Protein AF-A0A9C6WPA3-F1 (afdb_monomer_lite)

Sequence (163 aa):
MTLSTFLKVHPPTFRGTSNPIDADNWIQAIERALQAQQVLDEQWVKFGTYQLHGEAQHWWQGMRLGNAKELKLFQLKQGQMTITEYTSKFEELCHFSQICQGAPEDYAEWKCIKYEGGLRSDIQSFVAPMHIRVFSELVKRTRVAEDCVRRAAAEKGSLRMPF

pLDDT: mean 88.76, std 10.52, range [46.5, 98.0]

Foldseek 3Di:
DDLVVLVVVVQAADADDPDVVVVVVSVVSLVVSCVVVVPDPVCSVVNNLVRYDHPRVVVVVLVVVQVVLVVCLQVAACPPPQLVVSVVSNVVSLVSHPVCVDDPQVNLQCSLVSSLVRYDPQLSVQCVVVSDSGVVVSSVSSNVSSVVVVVVVVVVVVVPDDD

Organism: Arachis duranensis (NCBI:txid130453)

Secondary structure (DSSP, 8-state):
--HHHHHTT-PPPB---S-HHHHHHHHHHHHHHHHHTT--GGGHHHHHHHTB-HHHHHHHHHHHHHHHHHHHHHH---TT--HHHHHHHHHHHHHT-GGGGS-HHHHHHHHHHHHHTTS-HHHHHHHGGG----HHHHHHHHHHHHHHHHHHHHHHHHTT---

Structure (mmCIF, N/CA/C/O backbone):
data_AF-A0A9C6WPA3-F1
#
_entry.id   AF-A0A9C6WPA3-F1
#
loop_
_atom_site.group_PDB
_atom_site.id
_atom_site.type_symbol
_atom_site.label_atom_id
_atom_site.label_alt_id
_atom_site.label_comp_id
_atom_site.label_asy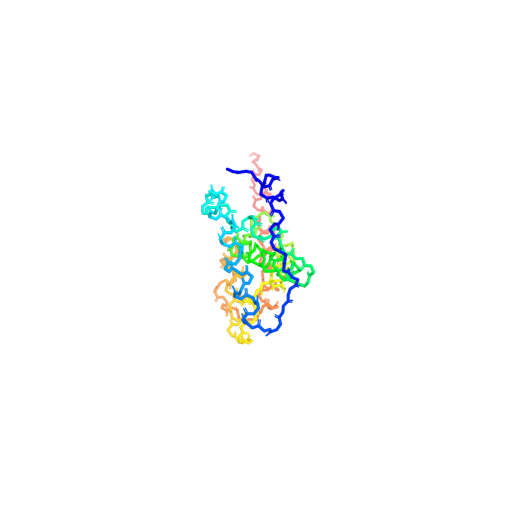m_id
_atom_site.label_entity_id
_atom_site.label_seq_id
_atom_site.pdbx_PDB_ins_code
_atom_site.Cartn_x
_atom_site.Cartn_y
_atom_site.Cartn_z
_atom_site.occupancy
_atom_site.B_iso_or_equiv
_atom_site.auth_seq_id
_atom_site.auth_comp_id
_atom_site.auth_asym_id
_atom_site.auth_atom_id
_atom_site.pdbx_PDB_model_num
ATOM 1 N N . MET A 1 1 ? -30.264 -0.057 8.275 1.00 84.31 1 MET A N 1
ATOM 2 C CA . MET A 1 1 ? -29.862 0.954 9.283 1.00 84.31 1 MET A CA 1
ATOM 3 C C . MET A 1 1 ? -28.912 1.969 8.640 1.00 84.31 1 MET A C 1
ATOM 5 O O . MET A 1 1 ? -28.172 1.582 7.745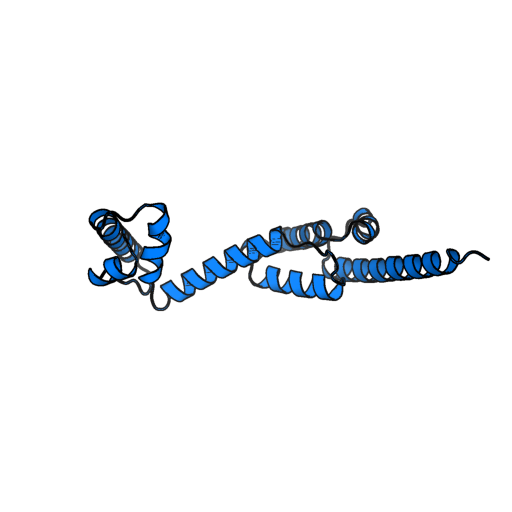 1.00 84.31 1 MET A O 1
ATOM 9 N N . THR A 1 2 ? -28.924 3.252 9.030 1.00 90.69 2 THR A N 1
ATOM 10 C CA . THR A 1 2 ? -27.958 4.257 8.518 1.00 90.69 2 THR A CA 1
ATOM 11 C C . THR A 1 2 ? -26.920 4.629 9.575 1.00 90.69 2 THR A C 1
ATOM 13 O O . THR A 1 2 ? -27.163 4.463 10.768 1.00 90.69 2 THR A O 1
ATOM 16 N N . LEU A 1 3 ? -25.781 5.186 9.154 1.00 89.56 3 LEU A N 1
ATOM 17 C CA . LEU A 1 3 ? -24.758 5.658 10.092 1.00 89.56 3 LEU A CA 1
ATOM 18 C C . LEU A 1 3 ? -25.292 6.780 10.997 1.00 89.56 3 LEU A C 1
ATOM 20 O O . LEU A 1 3 ? -25.051 6.767 12.196 1.00 89.56 3 LEU A O 1
ATOM 24 N N . SER A 1 4 ? -26.064 7.725 10.449 1.00 90.25 4 SER A N 1
ATOM 25 C CA . SER A 1 4 ? -26.616 8.842 11.230 1.00 90.25 4 SER A CA 1
ATOM 26 C C . SER A 1 4 ? -27.540 8.363 12.353 1.00 90.25 4 SER A C 1
ATOM 28 O O . SER A 1 4 ? -27.465 8.871 13.467 1.00 90.25 4 SER A O 1
ATOM 30 N N . THR A 1 5 ? -28.383 7.362 12.090 1.00 90.75 5 THR A N 1
ATOM 31 C CA . THR A 1 5 ? -29.262 6.773 13.111 1.00 90.75 5 THR A CA 1
ATOM 32 C C . THR A 1 5 ? -28.483 5.972 14.152 1.00 90.75 5 THR A C 1
ATOM 34 O O . THR A 1 5 ? -28.819 6.047 15.327 1.00 90.75 5 THR A O 1
ATOM 37 N N . PHE A 1 6 ? -27.404 5.290 13.754 1.00 91.56 6 PHE A N 1
ATOM 38 C CA . PHE A 1 6 ? -26.506 4.600 14.684 1.00 91.56 6 PHE A CA 1
ATOM 39 C C . PHE A 1 6 ? -25.773 5.570 15.625 1.00 91.56 6 PHE A C 1
ATOM 41 O O . PHE A 1 6 ? -25.705 5.338 16.824 1.00 91.56 6 PHE A O 1
ATOM 48 N N . LEU A 1 7 ? -25.287 6.711 15.130 1.00 91.00 7 LEU A N 1
ATOM 49 C CA . LEU A 1 7 ? -24.598 7.692 15.980 1.00 91.00 7 LEU A CA 1
ATOM 50 C C . LEU A 1 7 ? -25.514 8.325 17.044 1.00 91.00 7 LEU A C 1
ATOM 52 O O . LEU A 1 7 ? -25.030 8.743 18.094 1.00 91.00 7 LEU A O 1
ATOM 56 N N . LYS A 1 8 ? -26.835 8.355 16.813 1.00 92.81 8 LYS A N 1
ATOM 57 C CA . LYS A 1 8 ? -27.821 8.861 17.786 1.00 92.81 8 LYS A CA 1
ATOM 58 C C . LYS A 1 8 ? -27.966 7.981 19.027 1.00 92.81 8 LYS A C 1
ATOM 60 O O . LYS A 1 8 ? -28.422 8.485 20.045 1.00 92.81 8 LYS A O 1
ATOM 65 N N . VAL A 1 9 ? -27.576 6.704 18.971 1.00 91.94 9 VAL A N 1
ATOM 66 C CA . VAL A 1 9 ? -27.583 5.827 20.158 1.00 91.94 9 VAL A CA 1
ATOM 67 C C . VAL A 1 9 ? -26.302 5.945 20.989 1.00 91.94 9 VAL A C 1
ATOM 69 O O . VAL A 1 9 ? -26.074 5.132 21.876 1.00 91.94 9 VAL A O 1
ATOM 72 N N . HIS A 1 10 ? -25.473 6.957 20.704 1.00 91.44 10 HIS A N 1
ATOM 73 C CA . HIS A 1 10 ? -24.220 7.249 21.400 1.00 91.44 10 HIS A CA 1
ATOM 74 C C . HIS A 1 10 ? -23.324 6.013 21.592 1.00 91.44 10 HIS A C 1
ATOM 76 O O . HIS A 1 10 ? -22.994 5.656 22.725 1.00 91.44 10 HIS A O 1
ATOM 82 N N . PRO A 1 11 ? -22.913 5.347 20.494 1.00 93.94 11 PRO A N 1
ATOM 83 C CA . PRO A 1 11 ? -22.071 4.168 20.606 1.00 93.94 11 PRO A CA 1
ATOM 84 C C . PRO A 1 11 ? -20.728 4.518 21.268 1.00 93.94 11 PRO A C 1
ATOM 86 O O . PRO A 1 11 ? -20.219 5.631 21.085 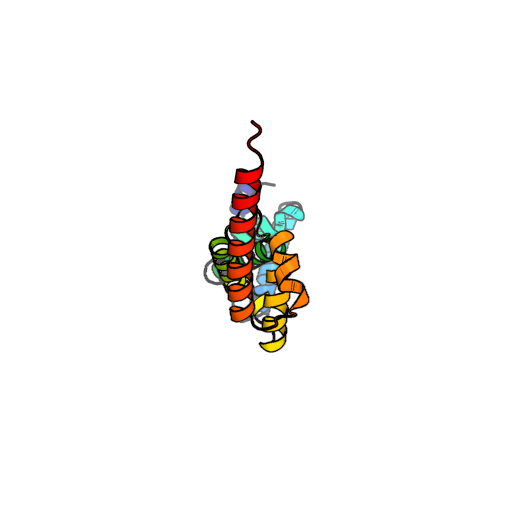1.00 93.94 11 PRO A O 1
ATOM 89 N N . PRO A 1 12 ? -20.115 3.582 22.011 1.00 95.50 12 PRO A N 1
ATOM 90 C CA . PRO A 1 12 ? -18.869 3.843 22.722 1.00 95.50 12 PRO A CA 1
ATOM 91 C C . PRO A 1 12 ? -17.743 4.191 21.744 1.00 95.50 12 PRO A C 1
ATOM 93 O O . PRO A 1 12 ? -17.636 3.604 20.667 1.00 95.50 12 PRO A O 1
ATOM 96 N N . THR A 1 13 ? -16.881 5.133 22.125 1.00 96.12 13 THR A N 1
ATOM 97 C CA . THR A 1 13 ? -15.710 5.534 21.327 1.00 96.12 13 THR A CA 1
ATOM 98 C C . THR A 1 13 ? -14.439 4.898 21.867 1.00 96.12 13 THR A C 1
ATOM 100 O O . THR A 1 13 ? -14.352 4.593 23.055 1.00 96.12 13 THR A O 1
ATOM 103 N N . PHE A 1 14 ? -13.445 4.720 21.000 1.00 97.25 14 PHE A N 1
ATOM 104 C CA . PHE A 1 14 ? -12.158 4.144 21.371 1.00 97.25 14 PHE A CA 1
ATOM 105 C C . PHE A 1 14 ? -11.018 4.997 20.848 1.00 97.25 14 PHE A C 1
ATOM 107 O O . PHE A 1 14 ? -10.943 5.294 19.657 1.00 97.25 14 PHE A O 1
ATOM 114 N N . ARG A 1 15 ? -10.140 5.414 21.761 1.00 95.94 15 ARG A N 1
ATOM 115 C CA . ARG A 1 15 ? -9.003 6.285 21.448 1.00 95.94 15 ARG A CA 1
ATOM 116 C C . ARG A 1 15 ? -7.677 5.543 21.280 1.00 95.94 15 ARG A C 1
ATOM 118 O O . ARG A 1 15 ? -6.754 6.123 20.718 1.00 95.94 15 ARG A O 1
ATOM 125 N N . GLY A 1 16 ? -7.612 4.285 21.718 1.00 91.94 16 GLY A N 1
ATOM 126 C CA . GLY A 1 16 ? -6.384 3.498 21.859 1.00 91.94 16 GLY A CA 1
ATOM 127 C C . GLY A 1 16 ? -6.125 3.130 23.324 1.00 91.94 16 GLY A C 1
ATOM 128 O O . GLY A 1 16 ? -6.486 3.883 24.226 1.00 91.94 16 GLY A O 1
ATOM 129 N N . THR A 1 17 ? -5.543 1.954 23.563 1.00 92.12 17 THR A N 1
ATOM 130 C CA . THR A 1 17 ? -5.117 1.462 24.887 1.00 92.12 17 THR A CA 1
ATOM 131 C C . THR A 1 17 ? -3.992 0.442 24.709 1.00 92.12 17 THR A C 1
ATOM 133 O O . THR A 1 17 ? -3.921 -0.223 23.676 1.00 92.12 17 THR A O 1
ATOM 136 N N . SER A 1 18 ? -3.126 0.302 25.712 1.00 90.31 18 SER A N 1
ATOM 137 C CA . SER A 1 18 ? -2.130 -0.774 25.784 1.00 90.31 18 SER A CA 1
ATOM 138 C C . SER A 1 18 ? -2.663 -2.041 26.464 1.00 90.31 18 SER A C 1
ATOM 140 O O . SER A 1 18 ? -2.023 -3.088 26.390 1.00 90.31 18 SER A O 1
ATOM 142 N N . ASN A 1 19 ? -3.826 -1.969 27.119 1.00 93.00 19 ASN A N 1
ATOM 143 C CA . ASN A 1 19 ? -4.443 -3.100 27.800 1.00 93.00 19 ASN A CA 1
ATOM 144 C C . ASN A 1 19 ? -5.385 -3.865 26.849 1.00 93.00 19 ASN A C 1
ATOM 146 O O . ASN A 1 19 ? -6.413 -3.316 26.442 1.00 93.00 19 ASN A O 1
ATOM 150 N N . PRO A 1 20 ? -5.107 -5.139 26.525 1.00 92.19 20 PRO A N 1
ATOM 151 C CA . PRO A 1 20 ? -5.937 -5.908 25.600 1.00 92.19 20 PRO A CA 1
ATOM 152 C C . PRO A 1 20 ? -7.375 -6.119 26.101 1.00 92.19 20 PRO A C 1
ATOM 154 O O . PRO A 1 20 ? -8.284 -6.214 25.281 1.00 92.19 20 PRO A O 1
ATOM 157 N N . ILE A 1 21 ? -7.605 -6.138 27.420 1.00 94.94 21 ILE A N 1
ATOM 158 C CA . ILE A 1 21 ? -8.944 -6.335 28.001 1.00 94.94 21 ILE A CA 1
ATOM 159 C C . ILE A 1 21 ? -9.852 -5.136 27.700 1.00 94.94 21 ILE A C 1
ATOM 161 O O . ILE A 1 21 ? -11.022 -5.307 27.372 1.00 94.94 21 ILE A O 1
ATOM 165 N N . ASP A 1 22 ? -9.320 -3.916 27.767 1.00 93.56 22 ASP A N 1
ATOM 166 C CA . ASP A 1 22 ? -10.102 -2.704 27.498 1.00 93.56 22 ASP A CA 1
ATOM 167 C C . ASP A 1 22 ? -10.488 -2.604 26.016 1.00 93.56 22 ASP A C 1
ATOM 169 O O . ASP A 1 22 ? -11.591 -2.164 25.683 1.00 93.56 22 ASP A O 1
ATOM 173 N N . ALA A 1 23 ? -9.597 -3.053 25.126 1.00 93.50 23 ALA A N 1
ATOM 174 C CA . ALA A 1 23 ? -9.884 -3.155 23.701 1.00 93.50 23 ALA A CA 1
ATOM 175 C C . ALA A 1 23 ? -10.973 -4.202 23.421 1.00 93.50 23 ALA A C 1
ATOM 177 O O . ALA A 1 23 ? -11.924 -3.904 22.700 1.00 93.50 23 ALA A O 1
ATOM 178 N N . ASP A 1 24 ? -10.878 -5.388 24.029 1.00 94.56 24 ASP A N 1
ATOM 179 C CA . ASP A 1 24 ? -11.875 -6.454 23.881 1.00 94.56 24 ASP A CA 1
ATOM 180 C C . ASP A 1 24 ? -13.253 -6.026 24.409 1.00 94.56 24 ASP A C 1
ATOM 182 O O . ASP A 1 24 ? -14.263 -6.152 23.717 1.00 94.56 24 ASP A O 1
ATOM 186 N N . ASN A 1 25 ? -13.293 -5.394 25.585 1.00 96.50 25 ASN A N 1
ATOM 187 C CA . ASN A 1 25 ? -14.518 -4.830 26.148 1.00 96.50 25 ASN A CA 1
ATOM 188 C C . ASN A 1 25 ? -15.168 -3.804 25.208 1.00 96.50 25 ASN A C 1
ATOM 190 O O . ASN A 1 25 ? -16.392 -3.798 25.047 1.00 96.50 25 ASN A O 1
ATOM 194 N N . TRP A 1 26 ? -14.370 -2.938 24.574 1.00 96.69 26 TRP A N 1
ATOM 195 C CA . TRP A 1 26 ? -14.888 -1.990 23.590 1.00 96.69 26 TRP A CA 1
ATOM 196 C C . TRP A 1 26 ? -15.429 -2.694 22.337 1.00 96.69 26 TRP A C 1
ATOM 198 O O . TRP A 1 26 ? -16.513 -2.328 21.872 1.00 96.69 26 TRP A O 1
ATOM 208 N N . ILE A 1 27 ? -14.734 -3.720 21.826 1.00 95.69 27 ILE A N 1
ATOM 209 C CA . ILE A 1 27 ? -15.191 -4.528 20.682 1.00 95.69 27 ILE A CA 1
ATOM 210 C C . ILE A 1 27 ? -16.543 -5.177 20.999 1.00 95.69 27 ILE A C 1
ATOM 212 O O . ILE A 1 27 ? -17.514 -4.987 20.268 1.00 95.69 27 ILE A O 1
ATOM 216 N N . GLN A 1 28 ? -16.663 -5.854 22.139 1.00 96.50 28 GLN A N 1
ATOM 217 C CA . GLN A 1 28 ? -17.931 -6.465 22.537 1.00 96.50 28 GLN A CA 1
ATOM 218 C C . GLN A 1 28 ? -19.055 -5.426 22.670 1.00 96.50 28 GLN A C 1
ATOM 220 O O . GLN A 1 28 ? -20.201 -5.682 22.294 1.00 96.50 28 GLN A O 1
ATOM 225 N N . ALA A 1 29 ? -18.755 -4.240 23.206 1.00 96.12 29 ALA A N 1
ATOM 226 C CA . ALA A 1 29 ? -19.745 -3.181 23.361 1.00 96.12 29 ALA A CA 1
ATOM 227 C C . ALA A 1 29 ? -20.217 -2.618 22.008 1.00 96.12 29 ALA A C 1
ATOM 229 O O . ALA A 1 29 ? -21.416 -2.378 21.836 1.00 96.12 29 ALA A O 1
ATOM 230 N N . ILE A 1 30 ? -19.309 -2.431 21.039 1.00 96.12 30 ILE A N 1
ATOM 231 C CA . ILE A 1 30 ? -19.684 -1.951 19.704 1.00 96.12 30 ILE A CA 1
ATOM 232 C C . ILE A 1 30 ? -20.467 -3.015 18.929 1.00 96.12 30 ILE A C 1
ATOM 234 O O . ILE A 1 30 ? -21.476 -2.682 18.310 1.00 96.12 30 ILE A O 1
ATOM 238 N N . GLU A 1 31 ? -20.083 -4.290 19.022 1.00 95.31 31 GLU A N 1
ATOM 239 C CA . GLU A 1 31 ? -20.801 -5.403 18.390 1.00 95.31 31 GLU A CA 1
ATOM 240 C C . GLU A 1 31 ? -22.229 -5.523 18.923 1.00 95.31 31 GLU A C 1
ATOM 242 O O . GLU A 1 31 ? -23.179 -5.570 18.140 1.00 95.31 31 GLU A O 1
ATOM 247 N N . ARG A 1 32 ? -22.413 -5.458 20.249 1.00 95.50 32 ARG A N 1
ATOM 248 C CA . ARG A 1 32 ? -23.752 -5.441 20.862 1.00 95.50 32 ARG A CA 1
ATOM 249 C C . ARG A 1 32 ? -24.593 -4.268 20.363 1.00 95.50 32 ARG A C 1
ATOM 251 O O . ARG A 1 32 ? -25.777 -4.447 20.083 1.00 95.50 32 ARG A O 1
ATOM 258 N N . ALA A 1 33 ? -24.005 -3.077 20.228 1.00 94.00 33 ALA A N 1
ATOM 259 C CA . ALA A 1 33 ? -24.714 -1.912 19.702 1.00 94.00 33 ALA A CA 1
ATOM 260 C C . ALA A 1 33 ? -25.123 -2.107 18.231 1.00 94.00 33 ALA A C 1
ATOM 262 O O . ALA A 1 33 ? -26.253 -1.792 17.863 1.00 94.00 33 ALA A O 1
ATOM 263 N N . LEU A 1 34 ? -24.238 -2.652 17.392 1.00 94.62 34 LEU A N 1
ATOM 264 C CA . LEU A 1 34 ? -24.512 -2.931 15.977 1.00 94.62 34 LEU A CA 1
ATOM 265 C C . LEU A 1 34 ? -25.621 -3.980 15.808 1.00 94.62 34 LEU A C 1
ATOM 267 O O . LEU A 1 34 ? -26.548 -3.766 15.022 1.00 94.62 34 LEU A O 1
ATOM 271 N N . GLN A 1 35 ? -25.574 -5.055 16.598 1.00 94.56 35 GLN A N 1
ATOM 272 C CA . GLN A 1 35 ? -26.599 -6.101 16.633 1.00 94.56 35 GLN A CA 1
ATOM 273 C C . GLN A 1 35 ? -27.954 -5.559 17.096 1.00 94.56 35 GLN A C 1
ATOM 275 O O . GLN A 1 35 ? -28.964 -5.769 16.426 1.00 94.56 35 GLN A O 1
ATOM 280 N N . ALA A 1 36 ? -27.987 -4.809 18.203 1.00 92.69 36 ALA A N 1
ATOM 281 C CA . ALA A 1 36 ? -29.218 -4.212 18.723 1.00 92.69 36 ALA A CA 1
ATOM 282 C C . ALA A 1 36 ? -29.867 -3.248 17.715 1.00 92.69 36 ALA A C 1
ATOM 284 O O . ALA A 1 36 ? -31.089 -3.112 17.670 1.00 92.69 36 ALA A O 1
ATOM 285 N N . GLN A 1 37 ? -29.050 -2.593 16.886 1.00 92.38 37 GLN A N 1
ATOM 286 C CA . GLN A 1 37 ? -29.488 -1.710 15.807 1.00 92.38 37 GLN A CA 1
ATOM 287 C C . GLN A 1 37 ? -29.737 -2.442 14.475 1.00 92.38 37 GLN A C 1
ATOM 289 O O . GLN A 1 37 ? -30.013 -1.783 13.471 1.00 92.38 37 GLN A O 1
ATOM 294 N N . GLN A 1 38 ? -29.660 -3.778 14.441 1.00 92.62 38 GLN A N 1
ATOM 295 C CA . GLN A 1 38 ? -29.881 -4.602 13.244 1.00 92.62 38 GLN A CA 1
ATOM 296 C C . GLN A 1 38 ? -29.073 -4.096 12.033 1.00 92.62 38 GLN A C 1
ATOM 298 O O . GLN A 1 38 ? -29.577 -3.971 10.912 1.00 92.62 38 GLN A O 1
ATOM 303 N N . VAL A 1 39 ? -27.818 -3.707 12.276 1.00 92.56 39 VAL A N 1
ATOM 304 C CA . VAL A 1 39 ? -26.887 -3.316 11.214 1.00 92.56 39 VAL A CA 1
ATOM 305 C C . VAL A 1 39 ? -26.448 -4.582 10.481 1.00 92.56 39 VAL A C 1
ATOM 307 O O . VAL A 1 39 ? -26.088 -5.564 11.120 1.00 92.56 39 VAL A O 1
ATOM 310 N N . LEU A 1 40 ? -26.466 -4.561 9.147 1.00 93.75 40 LEU A N 1
ATOM 311 C CA . LEU A 1 40 ? -25.973 -5.675 8.332 1.00 93.75 40 LEU A CA 1
ATOM 312 C C . LEU A 1 40 ? -24.465 -5.844 8.524 1.00 93.75 40 LEU A C 1
ATOM 314 O O . LEU A 1 40 ? -23.748 -4.843 8.488 1.00 93.75 40 LEU A O 1
ATOM 318 N N . ASP A 1 41 ? -23.995 -7.083 8.643 1.00 91.56 41 ASP A N 1
ATOM 319 C CA . ASP A 1 41 ? -22.593 -7.437 8.916 1.00 91.56 41 ASP A CA 1
ATOM 320 C C . ASP A 1 41 ? -21.598 -6.735 7.972 1.00 91.56 41 ASP A C 1
ATOM 322 O O . ASP A 1 41 ? -20.571 -6.212 8.405 1.00 91.56 41 ASP A O 1
ATOM 326 N N . GLU A 1 42 ? -21.952 -6.590 6.691 1.00 92.19 42 GLU A N 1
ATOM 327 C CA . GLU A 1 42 ? -21.159 -5.875 5.675 1.00 92.19 42 GLU A CA 1
ATOM 328 C C . GLU A 1 42 ? -20.853 -4.408 6.044 1.00 92.19 42 GLU A C 1
ATOM 330 O O . GLU A 1 42 ? -19.880 -3.814 5.574 1.00 92.19 42 GLU A O 1
ATOM 335 N N . GLN A 1 43 ? -21.688 -3.793 6.883 1.00 93.25 43 GLN A N 1
ATOM 336 C CA . GLN A 1 43 ? -21.562 -2.401 7.309 1.00 93.25 43 GLN A CA 1
ATOM 337 C C . GLN A 1 43 ? -20.871 -2.245 8.669 1.00 93.25 43 GLN A C 1
ATOM 339 O O . GLN A 1 43 ? -20.548 -1.113 9.043 1.00 93.25 43 GLN A O 1
ATOM 344 N N . TRP A 1 44 ? -20.605 -3.330 9.401 1.00 93.94 44 TRP A N 1
ATOM 345 C CA . TRP A 1 44 ? -20.072 -3.267 10.768 1.00 93.94 44 TRP A CA 1
ATOM 346 C C . TRP A 1 44 ? -18.708 -2.601 10.824 1.00 93.94 44 TRP A C 1
ATOM 348 O O . TRP A 1 44 ? -18.519 -1.655 11.586 1.00 93.94 44 TRP A O 1
ATOM 358 N N . VAL A 1 45 ? -17.785 -3.010 9.948 1.00 92.31 45 VAL A N 1
ATOM 359 C CA . VAL A 1 45 ? -16.450 -2.396 9.856 1.00 92.31 45 VAL A CA 1
ATOM 360 C C . VAL A 1 45 ? -16.574 -0.905 9.554 1.00 92.31 45 VAL A C 1
ATOM 362 O O . VAL A 1 45 ? -15.905 -0.074 10.171 1.00 92.31 45 VAL A O 1
ATOM 365 N N . LYS A 1 46 ? -17.475 -0.531 8.637 1.00 91.94 46 LYS A N 1
ATOM 366 C CA . LYS A 1 46 ? -17.713 0.878 8.321 1.00 91.94 46 LYS A CA 1
ATOM 367 C C . LYS A 1 46 ? -18.177 1.636 9.562 1.00 91.94 46 LYS A C 1
ATOM 369 O O . LYS A 1 46 ? -17.626 2.689 9.831 1.00 91.94 46 LYS A O 1
ATOM 374 N N . PHE A 1 47 ? -19.149 1.125 10.311 1.00 93.94 47 PHE A N 1
ATOM 375 C CA . PHE A 1 47 ? -19.752 1.844 11.437 1.00 93.94 47 PHE A CA 1
ATOM 376 C C . PHE A 1 47 ? -18.837 1.864 12.666 1.00 93.94 47 PHE A C 1
ATOM 378 O O . PHE A 1 47 ? -18.639 2.925 13.252 1.00 93.94 47 PHE A O 1
ATOM 385 N N . GLY A 1 48 ? -18.219 0.735 13.016 1.00 93.81 48 GLY A N 1
ATOM 386 C CA . GLY A 1 48 ? -17.283 0.645 14.138 1.00 93.81 48 GLY A CA 1
ATOM 387 C C . GLY A 1 48 ? -16.074 1.564 13.964 1.00 93.81 48 GLY A C 1
ATOM 388 O O . GLY A 1 48 ? -15.631 2.200 14.916 1.00 93.81 48 GLY A O 1
ATOM 389 N N . THR A 1 49 ? -15.591 1.737 12.730 1.00 94.00 49 THR A N 1
ATOM 390 C CA . THR A 1 49 ? -14.426 2.597 12.468 1.00 94.00 49 THR A CA 1
ATOM 391 C C . THR A 1 49 ? -14.717 4.094 12.571 1.00 94.00 49 THR A C 1
ATOM 393 O O . THR A 1 49 ? -13.778 4.860 12.774 1.00 94.00 49 THR A O 1
ATOM 396 N N . TYR A 1 50 ? -15.987 4.524 12.529 1.00 94.38 50 TYR A N 1
ATOM 397 C CA . TYR A 1 50 ? -16.368 5.900 12.896 1.00 94.38 50 TYR A CA 1
ATOM 398 C C . TYR A 1 50 ? -16.234 6.172 14.398 1.00 94.38 50 TYR A C 1
ATOM 400 O O . TYR A 1 50 ? -16.107 7.328 14.793 1.00 94.38 50 TYR A O 1
ATOM 408 N N . GLN A 1 51 ? -16.229 5.128 15.232 1.00 96.62 51 GLN A N 1
ATOM 409 C CA . GLN A 1 51 ? -16.082 5.270 16.679 1.00 96.62 51 GLN A CA 1
ATOM 410 C C . GLN A 1 51 ? -14.619 5.276 17.140 1.00 96.62 51 GLN A C 1
ATOM 412 O O . GLN A 1 51 ? -14.344 5.596 18.302 1.00 96.62 51 GLN A O 1
ATOM 417 N N . LEU A 1 52 ? -13.674 5.011 16.234 1.00 96.12 52 LEU A N 1
ATOM 418 C CA . LEU A 1 52 ? -12.248 5.190 16.485 1.00 96.12 52 LEU A CA 1
ATOM 419 C C . LEU A 1 52 ? -11.896 6.678 16.464 1.00 96.12 52 LEU A C 1
ATOM 421 O O . LEU A 1 52 ? -12.207 7.392 15.514 1.00 96.12 52 LEU A O 1
ATOM 425 N N . HIS A 1 53 ? -11.209 7.127 17.505 1.00 94.25 53 HIS A N 1
ATOM 426 C CA . HIS A 1 53 ? -10.740 8.500 17.672 1.00 94.25 53 HIS A CA 1
ATOM 427 C C . HIS A 1 53 ? -9.256 8.493 18.059 1.00 94.25 53 HIS A C 1
ATOM 429 O O . HIS A 1 53 ? -8.706 7.451 18.405 1.00 94.25 53 HIS A O 1
ATOM 435 N N .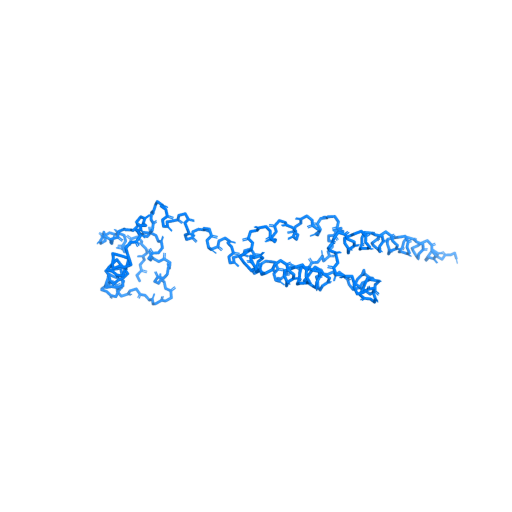 GLY A 1 54 ? -8.592 9.649 18.012 1.00 94.12 54 GLY A N 1
ATOM 436 C CA . GLY A 1 54 ? -7.213 9.788 18.496 1.00 94.12 54 GLY A CA 1
ATOM 437 C C . GLY A 1 54 ? -6.232 8.802 17.848 1.00 94.12 54 GLY A C 1
ATOM 438 O O . GLY A 1 54 ? -6.224 8.631 16.629 1.00 94.12 54 GLY A O 1
ATOM 439 N N . GLU A 1 55 ? -5.410 8.145 18.666 1.00 89.88 55 GLU A N 1
ATOM 440 C CA . GLU A 1 55 ? -4.363 7.225 18.204 1.00 89.88 55 GLU A CA 1
ATOM 441 C C . GLU A 1 55 ? -4.935 6.028 17.440 1.00 89.88 55 GLU A C 1
ATOM 443 O O . GLU A 1 55 ? -4.425 5.679 16.376 1.00 89.88 55 GLU A O 1
ATOM 448 N N . ALA A 1 56 ? -6.040 5.448 17.915 1.00 92.94 56 ALA A N 1
ATOM 449 C CA . ALA A 1 56 ? -6.691 4.329 17.239 1.00 92.94 56 ALA A CA 1
ATOM 450 C C . ALA A 1 56 ? -7.221 4.713 15.846 1.00 92.94 56 ALA A C 1
ATOM 452 O O . ALA A 1 56 ? -7.139 3.923 14.903 1.00 92.94 56 ALA A O 1
ATOM 453 N N . GLN A 1 57 ? -7.722 5.944 15.689 1.00 92.06 57 GLN A N 1
ATOM 454 C CA . GLN A 1 57 ? -8.146 6.462 14.388 1.00 92.06 57 GLN A CA 1
ATOM 455 C C . GLN A 1 57 ? -6.960 6.622 13.434 1.00 92.06 57 GLN A C 1
ATOM 457 O O . GLN A 1 57 ? -7.044 6.200 12.279 1.00 92.06 57 GLN A O 1
ATOM 462 N N . HIS A 1 58 ? -5.860 7.212 13.909 1.00 87.12 58 HIS A N 1
ATOM 463 C CA . HIS A 1 58 ? -4.644 7.378 13.112 1.00 87.12 58 HIS A CA 1
ATOM 464 C C . HIS A 1 58 ? -4.065 6.026 12.688 1.00 87.12 58 HIS A C 1
ATOM 466 O O . HIS A 1 58 ? -3.733 5.842 11.517 1.00 87.12 58 HIS A O 1
ATOM 472 N N . TRP A 1 59 ? -4.017 5.061 13.608 1.00 87.19 59 TRP A N 1
ATOM 473 C CA . TRP A 1 59 ? -3.581 3.697 13.324 1.00 87.19 59 TRP A CA 1
ATOM 474 C C . TRP A 1 59 ? -4.438 3.041 12.233 1.00 87.19 59 TRP A C 1
ATOM 476 O O . TRP A 1 59 ? -3.904 2.562 11.232 1.00 87.19 59 TRP A O 1
ATOM 486 N N . TRP A 1 60 ? -5.769 3.094 12.361 1.00 87.31 60 TRP A N 1
ATOM 487 C CA . TRP A 1 60 ? -6.682 2.509 11.376 1.00 87.31 60 TRP A CA 1
ATOM 488 C C . TRP A 1 60 ? -6.552 3.152 9.991 1.00 87.31 60 TRP A C 1
ATOM 490 O O . TRP A 1 60 ? -6.556 2.464 8.968 1.00 87.31 60 TRP A O 1
ATOM 500 N N . GLN A 1 61 ? -6.411 4.478 9.939 1.00 84.69 61 GLN A N 1
ATOM 501 C CA . GLN A 1 61 ? -6.172 5.197 8.687 1.00 84.69 61 GLN A CA 1
ATOM 502 C C . GLN A 1 61 ? -4.833 4.805 8.058 1.00 84.69 61 GLN A C 1
ATOM 504 O O . GLN A 1 61 ? -4.787 4.565 6.851 1.00 84.69 61 GLN A O 1
ATOM 509 N N . GLY A 1 62 ? -3.776 4.685 8.864 1.00 78.06 62 GLY A N 1
ATOM 510 C CA . GLY A 1 62 ? -2.463 4.219 8.424 1.00 78.06 62 GLY A CA 1
ATOM 511 C C . GLY A 1 62 ? -2.519 2.810 7.839 1.00 78.06 62 GLY A C 1
ATOM 512 O O . GLY A 1 62 ? -2.042 2.597 6.728 1.00 78.06 62 GLY A O 1
ATOM 513 N N . MET A 1 63 ? -3.186 1.876 8.518 1.00 78.69 63 MET A N 1
ATOM 514 C CA . MET A 1 63 ? -3.341 0.497 8.048 1.00 78.69 63 MET A CA 1
ATOM 515 C C . MET A 1 63 ? -4.179 0.412 6.767 1.00 78.69 63 MET A C 1
ATOM 517 O O . MET A 1 63 ? -3.806 -0.275 5.820 1.00 78.69 63 MET A O 1
ATOM 521 N N . ARG A 1 64 ? -5.275 1.176 6.668 1.00 79.19 64 ARG A N 1
ATOM 522 C CA . ARG A 1 64 ? -6.061 1.260 5.425 1.00 79.19 64 ARG A CA 1
ATOM 523 C C . ARG A 1 64 ? -5.261 1.847 4.269 1.00 79.19 64 ARG A C 1
ATOM 525 O O . ARG A 1 64 ? -5.398 1.374 3.142 1.00 79.19 64 ARG A O 1
ATOM 532 N N . LEU A 1 65 ? -4.460 2.878 4.530 1.00 73.12 65 LEU A N 1
ATOM 533 C CA . LEU A 1 65 ? -3.595 3.481 3.522 1.00 73.12 65 LEU A CA 1
ATOM 534 C C . LEU A 1 65 ? -2.494 2.508 3.088 1.00 73.12 65 LEU A C 1
ATOM 536 O O . LEU A 1 65 ? -2.266 2.386 1.887 1.00 73.12 65 LEU A O 1
ATOM 540 N N . GLY A 1 66 ? -1.877 1.799 4.037 1.00 71.12 66 GLY A N 1
ATOM 541 C CA . GLY A 1 66 ? -0.907 0.730 3.796 1.00 71.12 66 GLY A CA 1
ATOM 542 C C . GLY A 1 66 ? -1.493 -0.350 2.894 1.00 71.12 66 GLY A C 1
ATOM 543 O O . GLY A 1 66 ? -1.029 -0.510 1.769 1.00 71.12 66 GLY A O 1
ATOM 544 N N . ASN A 1 67 ? -2.606 -0.968 3.298 1.00 73.31 67 ASN A N 1
ATOM 545 C CA . ASN A 1 67 ? -3.284 -2.012 2.519 1.00 73.31 67 ASN A CA 1
ATOM 546 C C . ASN A 1 67 ? -3.692 -1.523 1.116 1.00 73.31 67 ASN A C 1
ATOM 548 O O . ASN A 1 67 ? -3.551 -2.234 0.120 1.00 73.31 67 ASN A O 1
ATOM 552 N N . ALA A 1 68 ? -4.184 -0.284 0.997 1.00 75.94 68 ALA A N 1
ATOM 553 C CA . ALA A 1 68 ? -4.539 0.289 -0.300 1.00 75.94 68 ALA A CA 1
ATOM 554 C C . ALA A 1 68 ? -3.308 0.547 -1.188 1.00 75.94 68 ALA A C 1
ATOM 556 O O . ALA A 1 68 ? -3.376 0.346 -2.403 1.00 75.94 68 ALA A O 1
ATOM 557 N N . LYS A 1 69 ? -2.190 1.008 -0.614 1.00 76.88 69 LYS A N 1
ATOM 558 C CA . LYS A 1 69 ? -0.929 1.209 -1.341 1.00 76.88 69 LYS A CA 1
ATOM 559 C C . LYS A 1 69 ? -0.266 -0.123 -1.701 1.00 76.88 69 LYS A C 1
ATOM 561 O O . LYS A 1 69 ? 0.264 -0.224 -2.801 1.00 76.88 69 LYS A O 1
ATOM 566 N N . GLU A 1 70 ? -0.391 -1.155 -0.873 1.00 79.00 70 GLU A N 1
ATOM 567 C CA . GLU A 1 70 ? 0.048 -2.521 -1.177 1.00 79.00 70 GLU A CA 1
ATOM 568 C C . GLU A 1 70 ? -0.696 -3.099 -2.378 1.00 79.00 70 GLU A C 1
ATOM 570 O O . GLU A 1 70 ? -0.066 -3.542 -3.336 1.00 79.00 70 GLU A O 1
ATOM 575 N N . LEU A 1 71 ? -2.030 -3.014 -2.403 1.00 81.81 71 LEU A N 1
ATOM 576 C CA . LEU A 1 71 ? -2.812 -3.440 -3.568 1.00 81.81 71 LEU A CA 1
ATOM 577 C C . LEU A 1 71 ? -2.403 -2.675 -4.834 1.00 81.81 71 LEU A C 1
ATOM 579 O O . LEU A 1 71 ? -2.240 -3.276 -5.899 1.00 81.81 71 LEU A O 1
ATOM 583 N N . LYS A 1 72 ? -2.170 -1.361 -4.719 1.00 86.31 72 LYS A N 1
ATOM 584 C CA . LYS A 1 72 ? -1.654 -0.545 -5.828 1.00 86.31 72 LYS A CA 1
ATOM 585 C C . LYS A 1 72 ? -0.259 -0.986 -6.267 1.00 86.31 72 LYS A C 1
ATOM 587 O O . LYS A 1 72 ? -0.011 -1.010 -7.466 1.00 86.31 72 LYS A O 1
ATOM 592 N N . LEU A 1 73 ? 0.629 -1.346 -5.340 1.00 88.19 73 LEU A N 1
ATOM 593 C CA . LEU A 1 73 ? 1.971 -1.851 -5.635 1.00 88.19 73 LEU A CA 1
ATOM 594 C C . LEU A 1 73 ? 1.898 -3.198 -6.357 1.00 88.19 73 LEU A C 1
ATOM 596 O O . LEU A 1 73 ? 2.574 -3.404 -7.364 1.00 88.19 73 LEU A O 1
ATOM 600 N N . PHE A 1 74 ? 1.030 -4.105 -5.904 1.00 85.50 74 PHE A N 1
ATOM 601 C CA . PHE A 1 74 ? 0.813 -5.394 -6.559 1.00 85.50 74 PHE A CA 1
ATOM 602 C C . PHE A 1 74 ? 0.295 -5.247 -7.987 1.00 85.50 74 PHE A C 1
ATOM 604 O O . PHE A 1 74 ? 0.747 -5.973 -8.875 1.00 85.50 74 PHE A O 1
ATOM 611 N N . GLN A 1 75 ? -0.594 -4.289 -8.219 1.00 89.38 75 GLN A N 1
ATOM 612 C CA . GLN A 1 75 ? -1.182 -4.030 -9.532 1.00 89.38 75 GLN A CA 1
ATOM 613 C C . GLN A 1 75 ? -0.358 -3.060 -10.389 1.00 89.38 75 GLN A C 1
ATOM 615 O O . GLN A 1 75 ? -0.716 -2.823 -11.543 1.00 89.38 75 GLN A O 1
ATOM 620 N N . LEU A 1 76 ? 0.732 -2.492 -9.862 1.00 94.62 76 LEU A N 1
ATOM 621 C CA . LEU A 1 76 ? 1.513 -1.498 -10.584 1.00 94.62 76 LEU A CA 1
ATOM 622 C C . LEU A 1 76 ? 2.138 -2.125 -11.838 1.00 94.62 76 LEU A C 1
ATOM 624 O O . LEU A 1 76 ? 2.867 -3.115 -11.773 1.00 94.62 76 LEU A O 1
ATOM 628 N N . LYS A 1 77 ? 1.851 -1.508 -12.983 1.00 96.38 77 LYS A N 1
ATOM 629 C CA . LYS A 1 77 ? 2.442 -1.800 -14.289 1.00 96.38 77 LYS A CA 1
ATOM 630 C C . LYS A 1 77 ? 2.994 -0.503 -14.872 1.00 96.38 77 LYS A C 1
ATOM 632 O O . LYS A 1 77 ? 2.377 0.547 -14.699 1.00 96.38 77 LYS A O 1
ATOM 637 N N . GLN A 1 78 ? 4.120 -0.583 -15.576 1.00 97.19 78 GLN A N 1
ATOM 638 C CA . GLN A 1 78 ? 4.763 0.552 -16.238 1.00 97.19 78 GLN A CA 1
ATOM 639 C C . GLN A 1 78 ? 3.800 1.230 -17.217 1.00 97.19 78 GLN A C 1
ATOM 641 O O . GLN A 1 78 ? 3.657 2.451 -17.206 1.00 97.19 78 GLN A O 1
ATOM 646 N N . GLY A 1 79 ? 3.107 0.449 -18.054 1.00 94.88 79 GLY A N 1
ATOM 647 C CA . GLY A 1 79 ? 2.196 0.997 -19.058 1.00 94.88 79 GLY A CA 1
ATOM 648 C C . GLY A 1 79 ? 2.905 2.021 -19.950 1.00 94.88 79 GLY A C 1
ATOM 649 O O . GLY A 1 79 ? 3.987 1.751 -20.464 1.00 94.88 79 GLY A O 1
ATOM 650 N N . GLN A 1 80 ? 2.315 3.206 -20.107 1.00 93.81 80 GLN A N 1
ATOM 651 C CA . GLN A 1 80 ? 2.882 4.300 -20.911 1.00 93.81 80 GLN A CA 1
ATOM 652 C C . GLN A 1 80 ? 3.872 5.195 -20.144 1.00 93.81 80 GLN A C 1
ATOM 654 O O . GLN A 1 80 ? 4.395 6.142 -20.720 1.00 93.81 80 GLN A O 1
ATOM 659 N N . MET A 1 81 ? 4.141 4.912 -18.864 1.00 97.06 81 MET A N 1
ATOM 660 C CA . MET A 1 81 ? 5.098 5.694 -18.079 1.00 97.06 81 MET A CA 1
ATOM 661 C C . MET A 1 81 ? 6.516 5.515 -18.616 1.00 97.06 81 MET A C 1
ATOM 663 O O . MET A 1 81 ? 6.913 4.422 -19.051 1.00 97.06 81 MET A O 1
ATOM 667 N N . THR A 1 82 ? 7.300 6.580 -18.517 1.00 97.06 82 THR A N 1
ATOM 668 C CA . THR A 1 82 ? 8.756 6.486 -18.618 1.00 97.06 82 THR A CA 1
ATOM 669 C C . THR A 1 82 ? 9.306 5.638 -17.472 1.00 97.06 82 THR A C 1
ATOM 671 O O . THR A 1 82 ? 8.676 5.506 -16.416 1.00 97.06 82 THR A O 1
ATOM 674 N N . ILE A 1 83 ? 10.506 5.078 -17.632 1.00 97.69 83 ILE A N 1
ATOM 675 C CA . ILE A 1 83 ? 11.151 4.335 -16.542 1.00 97.69 83 ILE A CA 1
ATOM 676 C C . ILE A 1 83 ? 11.352 5.222 -15.314 1.00 97.69 83 ILE A C 1
ATOM 678 O O . ILE A 1 83 ? 11.206 4.744 -14.191 1.00 97.69 83 ILE A O 1
ATOM 682 N N . THR A 1 84 ? 11.624 6.512 -15.498 1.00 96.88 84 THR A N 1
ATOM 683 C CA . THR A 1 84 ? 11.763 7.458 -14.386 1.00 96.88 84 THR A CA 1
ATOM 684 C C . THR A 1 84 ? 10.460 7.607 -13.599 1.00 96.88 84 THR A C 1
ATOM 686 O O . THR A 1 84 ? 10.476 7.430 -12.384 1.00 96.88 84 THR A O 1
ATOM 689 N N . GLU A 1 85 ? 9.329 7.846 -14.268 1.00 97.88 85 GLU A N 1
ATOM 690 C CA . GLU A 1 85 ? 8.017 7.965 -13.609 1.00 97.88 85 GLU A CA 1
ATOM 691 C C . GLU A 1 85 ? 7.597 6.660 -12.922 1.00 97.88 85 GLU A C 1
ATOM 693 O O . GLU A 1 85 ? 7.127 6.672 -11.782 1.00 97.88 85 GLU A O 1
ATOM 698 N N . TYR A 1 86 ? 7.802 5.525 -13.597 1.00 97.88 86 TYR A N 1
ATOM 699 C CA . TYR A 1 86 ? 7.515 4.209 -13.036 1.00 97.88 86 TYR A CA 1
ATOM 700 C C . TYR A 1 86 ? 8.370 3.928 -11.793 1.00 97.88 86 TYR A C 1
ATOM 702 O O . TYR A 1 86 ? 7.829 3.492 -10.778 1.00 97.88 86 TYR A O 1
ATOM 710 N N . THR A 1 87 ? 9.672 4.244 -11.836 1.00 97.12 87 THR A N 1
ATOM 711 C CA . THR A 1 87 ? 10.587 4.104 -10.687 1.00 97.12 87 THR A CA 1
ATOM 712 C C . THR A 1 87 ? 10.110 4.935 -9.506 1.00 97.12 87 THR A C 1
ATOM 714 O O . THR A 1 87 ? 9.931 4.390 -8.420 1.00 97.12 87 THR A O 1
ATOM 717 N N . SER A 1 88 ? 9.841 6.227 -9.713 1.00 95.88 88 SER A N 1
ATOM 718 C CA . SER A 1 88 ? 9.396 7.113 -8.634 1.00 95.88 88 SER A CA 1
ATOM 719 C C . SER A 1 88 ? 8.094 6.628 -7.998 1.00 95.88 88 SER A C 1
ATOM 721 O O . SER A 1 88 ? 7.984 6.584 -6.774 1.00 95.88 88 SER A O 1
ATOM 723 N N . LYS A 1 89 ? 7.125 6.190 -8.810 1.00 94.56 89 LYS A N 1
ATOM 724 C CA . LYS A 1 89 ? 5.852 5.658 -8.306 1.00 94.56 89 LYS A CA 1
ATOM 725 C C . LYS A 1 89 ? 6.023 4.331 -7.565 1.00 94.56 89 LYS A C 1
ATOM 727 O O . LYS A 1 89 ? 5.350 4.095 -6.563 1.00 94.56 89 LYS A O 1
ATOM 732 N N . PHE A 1 90 ? 6.903 3.460 -8.051 1.00 94.62 90 PHE A N 1
ATOM 733 C CA . PHE A 1 90 ? 7.216 2.194 -7.398 1.00 94.62 90 PHE A CA 1
ATOM 734 C C . PHE A 1 90 ? 7.857 2.422 -6.025 1.00 94.62 90 PHE A C 1
ATOM 736 O O . PHE A 1 90 ? 7.413 1.839 -5.040 1.00 94.62 90 PHE A O 1
ATOM 743 N N . GLU A 1 91 ? 8.860 3.299 -5.939 1.00 91.62 91 GLU A N 1
ATOM 744 C CA . GLU A 1 91 ? 9.539 3.621 -4.680 1.00 91.62 91 GLU A CA 1
ATOM 745 C C . GLU A 1 91 ? 8.608 4.293 -3.671 1.00 91.62 91 GLU A C 1
ATOM 747 O O . GLU A 1 91 ? 8.636 3.930 -2.494 1.00 91.62 91 GLU A O 1
ATOM 752 N N . GLU A 1 92 ? 7.733 5.196 -4.130 1.00 89.50 92 GLU A N 1
ATOM 753 C CA . GLU A 1 92 ? 6.699 5.784 -3.278 1.00 89.50 92 GLU A CA 1
ATOM 754 C C . GLU A 1 92 ? 5.814 4.688 -2.672 1.00 89.50 92 GLU A C 1
ATOM 756 O O . GLU A 1 92 ? 5.597 4.663 -1.465 1.00 89.50 92 GLU A O 1
ATOM 761 N N . LEU A 1 93 ? 5.324 3.747 -3.481 1.00 89.06 93 LEU A N 1
ATOM 762 C CA . LEU A 1 93 ? 4.457 2.674 -2.993 1.00 89.06 93 LEU A CA 1
ATOM 763 C C . LEU A 1 93 ? 5.193 1.680 -2.080 1.00 89.06 93 LEU A C 1
ATOM 765 O O . LEU A 1 93 ? 4.613 1.243 -1.087 1.00 89.06 93 LEU A O 1
ATOM 769 N N . CYS A 1 94 ? 6.461 1.365 -2.361 1.00 85.38 94 CYS A N 1
ATOM 770 C CA . CYS A 1 94 ? 7.291 0.530 -1.490 1.00 85.38 94 CYS A CA 1
ATOM 771 C C . CYS A 1 94 ? 7.528 1.163 -0.114 1.00 85.38 94 CYS A C 1
ATOM 773 O O . CYS A 1 94 ? 7.529 0.450 0.882 1.00 85.38 94 CYS A O 1
ATOM 775 N N . HIS A 1 95 ? 7.701 2.485 -0.036 1.00 80.75 95 HIS A N 1
ATOM 776 C CA . HIS A 1 95 ? 7.959 3.171 1.234 1.00 80.75 95 HIS A CA 1
ATOM 777 C C . HIS A 1 95 ? 6.819 3.004 2.255 1.00 80.75 95 HIS A C 1
ATOM 779 O O . HIS A 1 95 ? 7.069 2.931 3.454 1.00 80.75 95 HIS A O 1
ATOM 785 N N . PHE A 1 96 ? 5.570 2.918 1.786 1.00 69.25 96 PHE A N 1
ATOM 786 C CA . PHE A 1 96 ? 4.381 2.817 2.645 1.00 69.25 96 PHE A CA 1
ATOM 787 C C . PHE A 1 96 ? 3.853 1.388 2.839 1.00 69.25 96 PHE A C 1
ATOM 789 O O . PHE A 1 96 ? 2.873 1.197 3.556 1.00 69.25 96 PHE A O 1
ATOM 796 N N . SER A 1 97 ? 4.446 0.402 2.172 1.00 69.56 97 SER A N 1
ATOM 797 C CA . SER A 1 97 ? 3.984 -0.987 2.186 1.00 69.56 97 SER A CA 1
ATOM 798 C C . SER A 1 97 ? 4.555 -1.732 3.397 1.00 69.56 97 SER A C 1
ATOM 800 O O . SER A 1 97 ? 5.771 -1.762 3.587 1.00 69.56 97 SER A O 1
ATOM 802 N N . GLN A 1 98 ? 3.702 -2.364 4.210 1.00 65.75 98 GLN A N 1
ATOM 803 C CA . GLN A 1 98 ? 4.139 -3.182 5.349 1.00 65.75 98 GLN A CA 1
ATOM 804 C C . GLN A 1 98 ? 4.826 -4.468 4.881 1.00 65.75 98 GLN A C 1
ATOM 806 O O . GLN A 1 98 ? 5.772 -4.918 5.521 1.00 65.75 98 GLN A O 1
ATOM 811 N N . ILE A 1 99 ? 4.455 -5.000 3.712 1.00 62.78 99 ILE A N 1
ATOM 812 C CA . ILE A 1 99 ? 5.149 -6.132 3.063 1.00 62.78 99 ILE A CA 1
ATOM 813 C C . ILE A 1 99 ? 6.640 -5.834 2.817 1.00 62.78 99 ILE A C 1
ATOM 815 O O . ILE A 1 99 ? 7.458 -6.747 2.737 1.00 62.78 99 ILE A O 1
ATOM 819 N N . CYS A 1 100 ? 7.025 -4.556 2.748 1.00 62.56 100 CYS A N 1
ATOM 820 C CA . CYS A 1 100 ? 8.415 -4.132 2.579 1.00 62.56 100 CYS A CA 1
ATOM 821 C C . CYS A 1 100 ? 9.230 -4.124 3.890 1.00 62.56 100 CYS A C 1
ATOM 823 O O . CYS A 1 100 ? 10.384 -3.707 3.873 1.00 62.56 100 CYS A O 1
ATOM 825 N N . GLN A 1 101 ? 8.654 -4.580 5.011 1.00 63.03 101 GLN A N 1
ATOM 826 C CA . GLN A 1 101 ? 9.297 -4.650 6.334 1.00 63.03 101 GLN A CA 1
ATOM 827 C C . GLN A 1 101 ? 9.853 -6.050 6.676 1.00 63.03 101 GLN A C 1
ATOM 829 O O . GLN A 1 101 ? 10.170 -6.318 7.833 1.00 63.03 101 GLN A O 1
ATOM 834 N N . GLY A 1 102 ? 9.948 -6.953 5.691 1.00 66.31 102 GLY A N 1
ATOM 835 C CA . GLY A 1 102 ? 10.558 -8.279 5.853 1.00 66.31 102 GLY A CA 1
ATOM 836 C C . GLY A 1 102 ? 12.080 -8.240 6.052 1.00 66.31 102 GLY A C 1
ATOM 837 O O . GLY A 1 102 ? 12.692 -7.172 6.110 1.00 66.31 102 GLY A O 1
ATOM 838 N N . ALA A 1 103 ? 12.707 -9.420 6.136 1.00 69.75 103 ALA A N 1
ATOM 839 C CA . ALA A 1 103 ? 14.163 -9.528 6.197 1.00 69.75 103 ALA A CA 1
ATOM 840 C C . ALA A 1 103 ? 14.812 -8.768 5.015 1.00 69.75 103 ALA A C 1
ATOM 842 O O . ALA A 1 103 ? 14.312 -8.863 3.890 1.00 69.75 103 ALA A O 1
ATOM 843 N N . PRO A 1 104 ? 15.913 -8.017 5.231 1.00 72.50 104 PRO A N 1
ATOM 844 C CA . PRO A 1 104 ? 16.493 -7.160 4.193 1.00 72.50 104 PRO A CA 1
ATOM 845 C C . PRO A 1 104 ? 16.844 -7.890 2.888 1.00 72.50 104 PRO A C 1
ATOM 847 O O . PRO A 1 104 ? 16.711 -7.307 1.812 1.00 72.50 104 PRO A O 1
ATOM 850 N N . GLU A 1 105 ? 17.270 -9.151 2.980 1.00 75.25 105 GLU A N 1
ATOM 851 C CA . GLU A 1 105 ? 17.659 -9.982 1.833 1.00 75.25 105 GLU A CA 1
ATOM 852 C C . GLU A 1 105 ? 16.443 -10.403 0.997 1.00 75.25 105 GLU A C 1
ATOM 854 O O . GLU A 1 105 ? 16.393 -10.108 -0.201 1.00 75.25 105 GLU A O 1
ATOM 859 N N . ASP A 1 106 ? 15.421 -10.972 1.643 1.00 79.56 106 ASP A N 1
ATOM 860 C CA . ASP A 1 106 ? 14.154 -11.344 1.000 1.00 79.56 106 ASP A CA 1
ATOM 861 C C . ASP A 1 106 ? 13.485 -10.126 0.356 1.00 79.56 106 ASP A C 1
ATOM 863 O O . ASP A 1 106 ? 12.960 -10.195 -0.758 1.00 79.56 106 ASP A O 1
ATOM 867 N N . TYR A 1 107 ? 13.545 -8.975 1.034 1.00 83.25 107 TYR A N 1
ATOM 868 C CA . TYR A 1 107 ? 13.002 -7.730 0.512 1.00 83.25 107 TYR A CA 1
ATOM 869 C C . TYR A 1 107 ? 13.767 -7.232 -0.720 1.00 83.25 107 TYR A C 1
ATOM 871 O O . TYR A 1 107 ? 13.138 -6.808 -1.690 1.00 83.25 107 TYR A O 1
ATOM 879 N N . ALA A 1 108 ? 15.103 -7.279 -0.721 1.00 85.06 108 ALA A N 1
ATOM 880 C CA . ALA A 1 108 ? 15.910 -6.819 -1.850 1.00 85.06 108 ALA A CA 1
ATOM 881 C C . ALA A 1 108 ? 15.665 -7.655 -3.118 1.00 85.06 108 ALA A C 1
ATOM 883 O O . ALA A 1 108 ? 15.483 -7.091 -4.206 1.00 85.06 108 ALA A O 1
ATOM 884 N N . GLU A 1 109 ? 15.602 -8.982 -2.976 1.00 86.25 109 GLU A N 1
ATOM 885 C CA . GLU A 1 109 ? 15.283 -9.881 -4.086 1.00 86.25 109 GLU A CA 1
ATOM 886 C C . GLU A 1 109 ? 13.838 -9.685 -4.560 1.00 86.25 109 GLU A C 1
ATOM 888 O O . GLU A 1 109 ? 13.601 -9.459 -5.755 1.00 86.25 109 GLU A O 1
ATOM 893 N N . TRP A 1 110 ? 12.878 -9.668 -3.630 1.00 88.44 110 TRP A N 1
ATOM 894 C CA . TRP A 1 110 ? 11.474 -9.416 -3.943 1.00 88.44 110 TRP A CA 1
ATOM 895 C C . TRP A 1 110 ? 11.285 -8.086 -4.675 1.00 88.44 110 TRP A C 1
ATOM 897 O O . TRP A 1 110 ? 10.557 -8.028 -5.666 1.00 88.44 110 TRP A O 1
ATOM 907 N N . LYS A 1 111 ? 11.970 -7.022 -4.241 1.00 91.06 111 LYS A N 1
ATOM 908 C CA . LYS A 1 111 ? 11.868 -5.684 -4.835 1.00 91.06 111 LYS A CA 1
ATOM 909 C C . LYS A 1 111 ? 12.275 -5.697 -6.309 1.00 91.06 111 LYS A C 1
ATOM 911 O O . LYS A 1 111 ? 11.596 -5.077 -7.128 1.00 91.06 111 LYS A O 1
ATOM 916 N N . CYS A 1 112 ? 13.334 -6.427 -6.660 1.00 94.00 112 CYS A N 1
ATOM 917 C CA . CYS A 1 112 ? 13.780 -6.571 -8.047 1.00 94.00 112 CYS A CA 1
ATOM 918 C C . CYS A 1 112 ? 12.768 -7.360 -8.885 1.00 94.00 112 CYS A C 1
ATOM 920 O O . CYS A 1 112 ? 12.331 -6.871 -9.927 1.00 94.00 112 CYS A O 1
ATOM 922 N N . ILE A 1 113 ? 12.331 -8.525 -8.396 1.00 92.00 113 ILE A N 1
ATOM 923 C CA . ILE A 1 113 ? 11.340 -9.376 -9.076 1.00 92.00 113 ILE A CA 1
ATOM 924 C C . ILE A 1 113 ? 10.037 -8.603 -9.303 1.00 92.00 113 ILE A C 1
ATOM 926 O O . ILE A 1 113 ? 9.458 -8.620 -10.391 1.00 92.00 113 ILE A O 1
ATOM 930 N N . LYS A 1 114 ? 9.580 -7.885 -8.274 1.00 93.25 114 LYS A N 1
ATOM 931 C CA . LYS A 1 114 ? 8.336 -7.126 -8.312 1.00 93.25 114 LYS A CA 1
ATOM 932 C C . LYS A 1 114 ? 8.408 -5.965 -9.299 1.00 93.25 114 LYS A C 1
ATOM 934 O O . LYS A 1 114 ? 7.449 -5.756 -10.044 1.00 93.25 114 LYS A O 1
ATOM 939 N N . TYR A 1 115 ? 9.519 -5.231 -9.306 1.00 96.06 115 TYR A N 1
ATOM 940 C CA . TYR A 1 115 ? 9.751 -4.134 -10.240 1.00 96.06 115 TYR A CA 1
ATOM 941 C C . TYR A 1 115 ? 9.812 -4.634 -11.684 1.00 96.06 115 TYR A C 1
ATOM 943 O O . TYR A 1 115 ? 9.108 -4.092 -12.537 1.00 96.06 115 TYR A O 1
ATOM 951 N N . GLU A 1 116 ? 10.588 -5.694 -11.937 1.00 96.69 116 GLU A N 1
ATOM 952 C CA . GLU A 1 116 ? 10.752 -6.307 -13.258 1.00 96.69 116 GLU A CA 1
ATOM 953 C C . GLU A 1 116 ? 9.423 -6.830 -13.813 1.00 96.69 116 GLU A C 1
ATOM 955 O O . GLU A 1 116 ? 9.062 -6.525 -14.948 1.00 96.69 116 GLU A O 1
ATOM 960 N N . GLY A 1 117 ? 8.637 -7.534 -12.993 1.00 94.94 117 GLY A N 1
ATOM 961 C CA . GLY A 1 117 ? 7.332 -8.068 -13.392 1.00 94.94 117 GLY A CA 1
ATOM 962 C C . GLY A 1 117 ? 6.270 -7.002 -13.699 1.00 94.94 117 GLY A C 1
ATOM 963 O O . GLY A 1 117 ? 5.173 -7.334 -14.167 1.00 94.94 117 GLY A O 1
ATOM 964 N N . GLY A 1 118 ? 6.545 -5.728 -13.415 1.00 96.50 118 GLY A N 1
ATOM 965 C CA . GLY A 1 118 ? 5.693 -4.607 -13.801 1.00 96.50 118 GLY A CA 1
ATOM 966 C C . GLY A 1 118 ? 6.135 -3.878 -15.072 1.00 96.50 118 GLY A C 1
ATOM 967 O O . GLY A 1 118 ? 5.368 -3.051 -15.565 1.00 96.50 118 GLY A O 1
ATOM 968 N N . LEU A 1 119 ? 7.315 -4.175 -15.620 1.00 98.00 119 LEU A N 1
ATOM 969 C CA . LEU A 1 119 ? 7.846 -3.521 -16.820 1.00 98.00 119 LEU A CA 1
ATOM 970 C C . LEU A 1 119 ? 7.036 -3.865 -18.078 1.00 98.00 119 LEU A C 1
ATOM 972 O O . LEU A 1 119 ? 6.356 -4.890 -18.153 1.00 98.00 119 LEU A O 1
ATOM 976 N N . ARG A 1 120 ? 7.123 -3.001 -19.094 1.00 97.12 120 ARG A N 1
ATOM 977 C CA . ARG A 1 120 ? 6.679 -3.329 -20.453 1.00 97.12 120 ARG A CA 1
ATOM 978 C C . ARG A 1 120 ? 7.528 -4.467 -21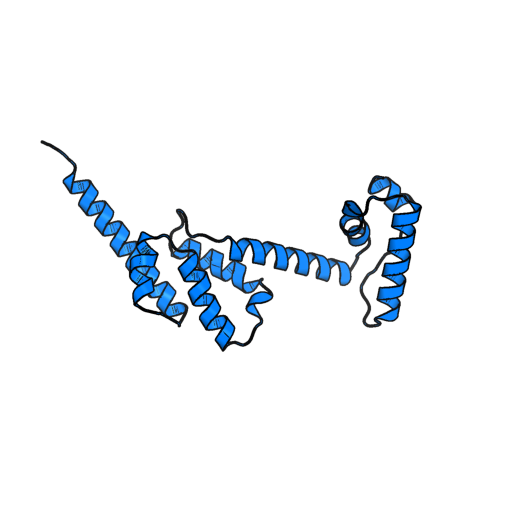.025 1.00 97.12 120 ARG A C 1
ATOM 980 O O . ARG A 1 120 ? 8.709 -4.589 -20.707 1.00 97.12 120 ARG A O 1
ATOM 987 N N . SER A 1 121 ? 6.935 -5.274 -21.903 1.00 95.81 121 SER A N 1
ATOM 988 C CA . SER A 1 121 ? 7.567 -6.477 -22.460 1.00 95.81 121 SER A CA 1
ATOM 989 C C . SER A 1 121 ? 8.840 -6.197 -23.264 1.00 95.81 121 SER A C 1
ATOM 991 O O . SER A 1 121 ? 9.771 -6.998 -23.222 1.00 95.81 121 SER A O 1
ATOM 993 N N . ASP A 1 122 ? 8.905 -5.066 -23.966 1.00 95.06 122 ASP A N 1
ATOM 994 C CA . ASP A 1 122 ? 10.066 -4.620 -24.745 1.00 95.06 122 ASP A CA 1
ATOM 995 C C . ASP A 1 122 ? 11.301 -4.369 -23.864 1.00 95.06 122 ASP A C 1
ATOM 997 O O . ASP A 1 122 ? 12.399 -4.822 -24.182 1.00 95.06 122 ASP A O 1
ATOM 1001 N N . ILE A 1 123 ? 11.109 -3.712 -22.721 1.00 96.88 123 ILE A N 1
ATOM 1002 C CA . ILE A 1 123 ? 12.153 -3.444 -21.730 1.00 96.88 123 ILE A CA 1
ATOM 1003 C C . ILE A 1 123 ? 12.442 -4.698 -20.903 1.00 96.88 123 ILE A C 1
ATOM 1005 O O . ILE A 1 123 ? 13.605 -5.019 -20.663 1.00 96.88 123 ILE A O 1
ATOM 1009 N N . GLN A 1 124 ? 11.404 -5.430 -20.491 1.00 95.94 124 GLN A N 1
ATOM 1010 C CA . GLN A 1 124 ? 11.547 -6.651 -19.700 1.00 95.94 124 GLN A CA 1
ATOM 1011 C C . GLN A 1 124 ? 12.393 -7.696 -20.436 1.00 95.94 124 GLN A C 1
ATOM 1013 O O . GLN A 1 124 ? 13.306 -8.262 -19.844 1.00 95.94 124 GLN A O 1
ATOM 1018 N N . SER A 1 125 ? 12.157 -7.894 -21.738 1.00 95.06 125 SER A N 1
ATOM 1019 C CA . SER A 1 125 ? 12.923 -8.843 -22.563 1.00 95.06 125 SER A CA 1
ATOM 1020 C C . SER A 1 125 ? 14.414 -8.504 -22.635 1.00 95.06 125 SER A C 1
ATOM 1022 O O . SER A 1 125 ? 15.236 -9.390 -22.852 1.00 95.06 125 SER A O 1
ATOM 1024 N N . PHE A 1 126 ? 14.774 -7.232 -22.441 1.00 93.50 126 PHE A N 1
ATOM 1025 C CA . PHE A 1 126 ? 16.164 -6.788 -22.415 1.00 93.50 126 PHE A CA 1
ATOM 1026 C C . PHE A 1 126 ? 16.845 -7.096 -21.076 1.00 93.50 126 PHE A C 1
ATOM 1028 O O . PHE A 1 126 ? 18.000 -7.513 -21.058 1.00 93.50 126 PHE A O 1
ATOM 1035 N N . VAL A 1 127 ? 16.153 -6.878 -19.952 1.00 95.50 127 VAL A N 1
ATOM 1036 C CA . VAL A 1 127 ? 16.762 -6.969 -18.611 1.00 95.50 127 VAL A CA 1
ATOM 1037 C C . VAL A 1 127 ? 16.605 -8.336 -17.944 1.00 95.50 127 VAL A C 1
ATOM 1039 O O . VAL A 1 127 ? 17.489 -8.724 -17.184 1.00 95.50 127 VAL A O 1
ATOM 1042 N N . ALA A 1 128 ? 15.542 -9.088 -18.247 1.00 93.44 128 ALA A N 1
ATOM 1043 C CA . ALA A 1 128 ? 15.253 -10.377 -17.611 1.00 93.44 128 ALA A CA 1
ATOM 1044 C C . ALA A 1 128 ? 16.398 -11.410 -17.740 1.00 93.44 128 ALA A C 1
ATOM 1046 O O . ALA A 1 128 ? 16.733 -12.041 -16.735 1.00 93.44 128 ALA A O 1
ATOM 1047 N N . PRO A 1 129 ? 17.088 -11.551 -18.896 1.00 95.81 129 PRO A N 1
ATOM 1048 C CA . PRO A 1 129 ? 18.208 -12.492 -19.026 1.00 95.81 129 PRO A CA 1
ATOM 1049 C C . PRO A 1 129 ? 19.430 -12.148 -18.160 1.00 95.81 129 PRO A C 1
ATOM 1051 O O . PRO A 1 129 ? 20.323 -12.974 -17.998 1.00 95.81 129 PRO A O 1
ATOM 1054 N N . MET A 1 130 ? 19.506 -10.924 -17.627 1.00 94.12 130 MET A N 1
ATOM 1055 C CA . MET A 1 130 ? 20.642 -10.463 -16.823 1.00 94.12 130 MET A CA 1
ATOM 1056 C C . MET A 1 130 ? 20.538 -10.879 -15.348 1.00 94.12 130 MET A C 1
ATOM 1058 O O . MET A 1 130 ? 21.507 -10.703 -14.614 1.00 94.12 130 MET A O 1
ATOM 1062 N N . HIS A 1 131 ? 19.383 -11.395 -14.903 1.00 92.25 131 HIS A N 1
ATOM 1063 C CA . HIS A 1 131 ? 19.141 -11.859 -13.528 1.00 92.25 131 HIS A CA 1
ATOM 1064 C C . HIS A 1 131 ? 19.602 -10.872 -12.435 1.00 92.25 131 HIS A C 1
ATOM 1066 O O . HIS A 1 131 ? 20.215 -11.252 -11.438 1.00 92.25 131 HIS A O 1
ATOM 1072 N N . ILE A 1 132 ? 19.310 -9.581 -12.609 1.00 93.56 132 ILE A N 1
ATOM 1073 C CA . ILE A 1 132 ? 19.795 -8.530 -11.708 1.00 93.56 132 ILE A CA 1
ATOM 1074 C C . ILE A 1 132 ? 19.065 -8.612 -10.359 1.00 93.56 132 ILE A C 1
ATOM 1076 O O . ILE A 1 132 ? 17.837 -8.570 -10.299 1.00 93.56 132 ILE A O 1
ATOM 1080 N N . ARG A 1 133 ? 19.829 -8.697 -9.264 1.00 91.00 133 ARG A N 1
ATOM 1081 C CA . ARG A 1 133 ? 19.319 -8.743 -7.875 1.00 91.00 133 ARG A CA 1
ATOM 1082 C C . ARG A 1 133 ? 19.577 -7.470 -7.070 1.00 91.00 133 ARG A C 1
ATOM 1084 O O . ARG A 1 133 ? 19.201 -7.377 -5.909 1.00 91.00 133 ARG A O 1
ATOM 1091 N N . VAL A 1 134 ? 20.200 -6.474 -7.696 1.00 93.56 134 VAL A N 1
ATOM 1092 C CA . VAL A 1 134 ? 20.473 -5.170 -7.089 1.00 93.56 134 VAL A CA 1
ATOM 1093 C C . VAL A 1 134 ? 19.563 -4.130 -7.731 1.00 93.56 134 VAL A C 1
ATOM 1095 O O . VAL A 1 134 ? 19.691 -3.831 -8.918 1.00 93.56 134 VAL A O 1
ATOM 1098 N N . PHE A 1 135 ? 18.656 -3.552 -6.939 1.00 94.38 135 PHE A N 1
ATOM 1099 C CA . PHE A 1 135 ? 17.607 -2.661 -7.446 1.00 94.38 135 PHE A CA 1
ATOM 1100 C C . PHE A 1 135 ? 18.156 -1.442 -8.205 1.00 94.38 135 PHE A C 1
ATOM 1102 O O . PHE A 1 135 ? 17.648 -1.094 -9.268 1.00 94.38 135 PHE A O 1
ATOM 1109 N N . SER A 1 136 ? 19.224 -0.816 -7.707 1.00 95.31 136 SER A N 1
ATOM 1110 C CA . SER A 1 136 ? 19.848 0.338 -8.370 1.00 95.31 136 SER A CA 1
ATOM 1111 C C . SER A 1 136 ? 20.427 -0.014 -9.745 1.00 95.31 136 SER A C 1
ATOM 1113 O O . SER A 1 136 ? 20.268 0.753 -10.697 1.00 95.31 136 SER A O 1
ATOM 1115 N N . GLU A 1 137 ? 21.040 -1.190 -9.879 1.00 96.94 137 GLU A N 1
ATOM 1116 C CA . GLU A 1 137 ? 21.546 -1.683 -11.162 1.00 96.94 137 GLU A CA 1
ATOM 1117 C C . GLU A 1 137 ? 20.392 -2.032 -12.111 1.00 96.94 137 GLU A C 1
ATOM 1119 O O . GLU A 1 137 ? 20.446 -1.693 -13.292 1.00 96.94 137 GLU A O 1
ATOM 1124 N N . LEU A 1 138 ? 19.303 -2.618 -11.602 1.00 97.44 138 LEU A N 1
ATOM 1125 C CA . LEU A 1 138 ? 18.108 -2.906 -12.397 1.00 97.44 138 LEU A CA 1
ATOM 1126 C C . LEU A 1 138 ? 17.488 -1.617 -12.963 1.00 97.44 138 LEU A C 1
ATOM 1128 O O . LEU A 1 138 ? 17.194 -1.538 -14.158 1.00 97.44 138 LEU A O 1
ATOM 1132 N N . VAL A 1 139 ? 17.351 -0.567 -12.147 1.00 97.44 139 VAL A N 1
ATOM 1133 C CA . VAL A 1 139 ? 16.863 0.748 -12.602 1.00 97.44 139 VAL A CA 1
ATOM 1134 C C . VAL A 1 139 ? 17.793 1.339 -13.666 1.00 97.44 139 VAL A C 1
ATOM 1136 O O . VAL A 1 139 ? 17.332 1.831 -14.696 1.00 97.44 139 VAL A O 1
ATOM 1139 N N . LYS A 1 140 ? 19.113 1.248 -13.477 1.00 97.38 140 LYS A N 1
ATOM 1140 C CA . LYS A 1 140 ? 20.087 1.715 -14.473 1.00 97.38 140 LYS A CA 1
ATOM 1141 C C . LYS A 1 140 ? 19.934 0.978 -15.808 1.00 97.38 140 LYS A C 1
ATOM 1143 O O . LYS A 1 140 ? 19.900 1.618 -16.858 1.00 97.38 140 LYS A O 1
ATOM 1148 N N . ARG A 1 141 ? 19.806 -0.351 -15.780 1.00 97.31 141 ARG A N 1
ATOM 1149 C CA . ARG A 1 141 ? 19.668 -1.182 -16.989 1.00 97.31 141 ARG A CA 1
ATOM 1150 C C . ARG A 1 141 ? 18.338 -0.963 -17.697 1.00 97.31 141 ARG A C 1
ATOM 1152 O O . ARG A 1 141 ? 18.323 -0.873 -18.920 1.00 97.31 141 ARG A O 1
ATOM 1159 N N . THR A 1 142 ? 17.249 -0.798 -16.952 1.00 97.56 142 THR A N 1
ATOM 1160 C CA . THR A 1 142 ? 15.932 -0.505 -17.538 1.00 97.56 142 THR A CA 1
ATOM 1161 C C . THR A 1 142 ? 15.875 0.870 -18.202 1.00 97.56 142 THR A C 1
ATOM 1163 O O . THR A 1 142 ? 15.268 0.991 -19.263 1.00 97.56 142 THR A O 1
ATOM 1166 N N . ARG A 1 143 ? 16.566 1.889 -17.668 1.00 96.81 143 ARG A N 1
ATOM 1167 C CA . ARG A 1 143 ? 16.710 3.196 -18.343 1.00 96.81 143 ARG A CA 1
ATOM 1168 C C . ARG A 1 143 ? 17.444 3.083 -19.677 1.00 96.81 143 ARG A C 1
ATOM 1170 O O . ARG A 1 143 ? 16.967 3.601 -20.681 1.00 96.81 143 ARG A O 1
ATOM 1177 N N . VAL A 1 144 ? 18.569 2.362 -19.701 1.00 96.56 144 VAL A N 1
ATOM 1178 C CA . VAL A 1 144 ? 19.318 2.108 -20.945 1.00 96.56 144 VAL A CA 1
ATOM 1179 C C . VAL A 1 144 ? 18.441 1.374 -21.961 1.00 96.56 144 VAL A C 1
ATOM 1181 O O . VAL A 1 144 ? 18.394 1.765 -23.124 1.00 96.56 144 VAL A O 1
ATOM 1184 N N . ALA A 1 145 ? 17.708 0.350 -21.520 1.00 95.88 145 ALA A N 1
ATOM 1185 C CA . ALA A 1 145 ? 16.784 -0.392 -22.369 1.00 95.88 145 ALA A CA 1
ATOM 1186 C C . ALA A 1 145 ? 15.686 0.508 -22.960 1.00 95.88 145 ALA A C 1
ATOM 1188 O O . ALA A 1 145 ? 15.406 0.424 -24.153 1.00 95.88 145 ALA A O 1
ATOM 1189 N N . GLU A 1 146 ? 15.096 1.402 -22.160 1.00 96.56 146 GLU A N 1
ATOM 1190 C CA . GLU A 1 146 ? 14.082 2.346 -22.638 1.00 96.56 146 GLU A CA 1
ATOM 1191 C C . GLU A 1 146 ? 14.629 3.281 -23.728 1.00 96.56 146 GLU A C 1
ATOM 1193 O O . GLU A 1 146 ? 13.968 3.496 -24.746 1.00 96.56 146 GLU A O 1
ATOM 1198 N N . ASP A 1 147 ? 15.852 3.788 -23.561 1.00 94.62 147 ASP A N 1
ATOM 1199 C CA . ASP A 1 147 ? 16.512 4.610 -24.576 1.00 94.62 147 ASP A CA 1
ATOM 1200 C C . ASP A 1 147 ? 16.800 3.819 -25.861 1.00 94.62 147 ASP A C 1
ATOM 1202 O O . ASP A 1 147 ? 16.569 4.329 -26.960 1.00 94.62 147 ASP A O 1
ATOM 1206 N N . CYS A 1 148 ? 17.259 2.568 -25.744 1.00 92.88 148 CYS A N 1
ATOM 1207 C CA . CYS A 1 148 ? 17.483 1.676 -26.885 1.00 92.88 148 CYS A CA 1
ATOM 1208 C C . CYS A 1 148 ? 16.189 1.420 -27.669 1.00 92.88 148 CYS A C 1
ATOM 1210 O O . CYS A 1 148 ? 16.174 1.554 -28.893 1.00 92.88 148 CYS A O 1
ATOM 1212 N N . VAL A 1 149 ? 15.093 1.109 -26.971 1.00 91.44 149 VAL A N 1
ATOM 1213 C CA . VAL A 1 149 ? 13.775 0.895 -27.584 1.00 91.44 149 VAL A CA 1
ATOM 1214 C C . VAL A 1 149 ? 13.292 2.162 -28.291 1.00 91.44 149 VAL A C 1
ATOM 1216 O O . VAL A 1 149 ? 12.836 2.095 -29.435 1.00 91.44 149 VAL A O 1
ATOM 1219 N N . ARG A 1 150 ? 13.437 3.331 -27.653 1.00 90.38 150 ARG A N 1
ATOM 1220 C CA . ARG A 1 150 ? 13.017 4.618 -28.224 1.00 90.38 150 ARG A CA 1
ATOM 1221 C C . ARG A 1 150 ? 13.792 4.960 -29.500 1.00 90.38 150 ARG A C 1
ATOM 1223 O O . ARG A 1 150 ? 13.186 5.394 -30.477 1.00 90.38 150 ARG A O 1
ATOM 1230 N N . ARG A 1 151 ? 15.111 4.732 -29.515 1.00 90.12 151 ARG A N 1
ATOM 1231 C CA . ARG A 1 151 ? 15.962 4.944 -30.702 1.00 90.12 151 ARG A CA 1
ATOM 1232 C C . ARG A 1 151 ? 15.581 4.007 -31.847 1.00 90.12 151 ARG A C 1
ATOM 1234 O O . ARG A 1 151 ? 15.329 4.476 -32.952 1.00 90.12 151 ARG A O 1
ATOM 1241 N N . ALA A 1 152 ? 15.427 2.714 -31.562 1.00 87.44 152 ALA A N 1
ATOM 1242 C CA . ALA A 1 152 ? 15.036 1.726 -32.567 1.00 87.44 152 ALA A CA 1
ATOM 1243 C C . ALA A 1 152 ? 13.652 2.021 -33.182 1.00 87.44 152 ALA A C 1
ATOM 1245 O O . ALA A 1 152 ? 13.422 1.761 -34.365 1.00 87.44 152 ALA A O 1
ATOM 1246 N N . ALA A 1 153 ? 12.719 2.574 -32.399 1.00 85.81 153 ALA A N 1
ATOM 1247 C CA . ALA A 1 153 ? 11.416 3.006 -32.900 1.00 85.81 153 ALA A CA 1
ATOM 1248 C C . ALA A 1 153 ? 11.521 4.220 -33.844 1.00 85.81 153 ALA A C 1
ATOM 1250 O O . ALA A 1 153 ? 10.854 4.241 -34.879 1.00 85.81 153 ALA A O 1
ATOM 1251 N N . ALA A 1 154 ? 12.380 5.196 -33.527 1.00 83.88 154 ALA A N 1
ATOM 1252 C CA . ALA A 1 154 ? 12.615 6.369 -34.372 1.00 83.88 154 ALA A CA 1
ATOM 1253 C C . ALA A 1 154 ? 13.250 5.991 -35.723 1.00 83.88 154 ALA A C 1
ATOM 1255 O O . ALA A 1 154 ? 12.818 6.468 -36.771 1.00 83.88 154 A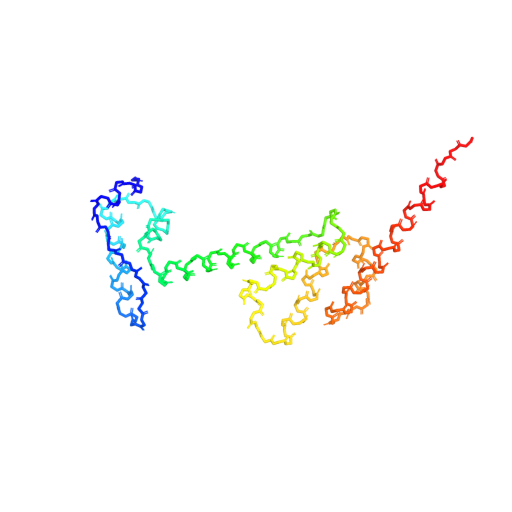LA A O 1
ATOM 1256 N N . GLU A 1 155 ? 14.213 5.068 -35.716 1.00 81.06 155 GLU A N 1
ATOM 1257 C CA . GLU A 1 155 ? 14.872 4.565 -36.929 1.00 81.06 155 GLU A CA 1
ATOM 1258 C C . GLU A 1 155 ? 13.894 3.805 -37.843 1.00 81.06 155 GLU A C 1
ATOM 1260 O O . GLU A 1 155 ? 13.849 4.046 -39.051 1.00 81.06 155 GLU A O 1
ATOM 1265 N N . LYS A 1 156 ? 13.036 2.946 -37.273 1.00 75.44 156 LYS A N 1
ATOM 1266 C CA . LYS A 1 156 ? 11.978 2.238 -38.022 1.00 75.44 156 LYS A CA 1
ATOM 1267 C C . LYS A 1 156 ? 10.895 3.172 -38.575 1.00 75.44 156 LYS A C 1
ATOM 1269 O O . LYS A 1 156 ? 10.283 2.842 -39.589 1.00 75.44 156 LYS A O 1
ATOM 1274 N N . GLY A 1 157 ? 10.653 4.312 -37.924 1.00 65.69 157 GLY A N 1
ATOM 1275 C CA . GLY A 1 157 ? 9.746 5.357 -38.407 1.00 65.69 157 GLY A CA 1
ATOM 1276 C C . GLY A 1 157 ? 10.272 6.070 -39.656 1.00 65.69 157 GLY A C 1
ATOM 1277 O O . GLY A 1 157 ? 9.506 6.289 -40.591 1.00 65.69 157 GLY A O 1
ATOM 1278 N N . SER A 1 158 ? 11.580 6.346 -39.719 1.00 59.97 158 SER A N 1
ATOM 1279 C CA . SER A 1 158 ? 12.222 6.975 -40.889 1.00 59.97 158 SER A CA 1
ATOM 1280 C C . SER A 1 158 ? 12.254 6.084 -42.135 1.00 59.97 158 SER A C 1
ATOM 1282 O O . SER A 1 158 ? 12.190 6.591 -43.250 1.00 59.97 158 SER A O 1
ATOM 1284 N N . LEU A 1 159 ? 12.320 4.759 -41.973 1.00 58.84 159 LEU A N 1
ATOM 1285 C CA . LEU A 1 159 ? 12.371 3.794 -43.085 1.00 58.84 159 LEU A CA 1
ATOM 1286 C C . LEU A 1 159 ? 11.008 3.508 -43.749 1.00 58.84 159 LEU A C 1
ATOM 1288 O O . LEU A 1 159 ? 10.955 2.754 -44.716 1.00 58.84 159 LEU A O 1
ATOM 1292 N N . ARG A 1 160 ? 9.902 4.076 -43.246 1.00 57.09 160 ARG A N 1
ATOM 1293 C CA . ARG A 1 160 ? 8.532 3.820 -43.738 1.00 57.09 160 ARG A CA 1
ATOM 1294 C C . ARG A 1 160 ? 7.961 4.881 -44.687 1.00 57.09 160 ARG A C 1
ATOM 1296 O O . ARG A 1 160 ? 6.792 4.764 -45.038 1.00 57.09 160 ARG A O 1
ATOM 1303 N N . MET A 1 161 ? 8.735 5.877 -45.119 1.00 46.50 161 MET A N 1
ATOM 1304 C CA . MET A 1 161 ? 8.286 6.825 -46.151 1.00 46.50 161 MET A CA 1
ATOM 1305 C C . MET A 1 161 ? 8.497 6.205 -47.544 1.00 46.50 161 MET A C 1
ATOM 1307 O O . MET A 1 161 ? 9.653 6.018 -47.927 1.00 46.50 161 MET A O 1
ATOM 1311 N N . PRO A 1 162 ? 7.437 5.856 -48.302 1.00 59.44 162 PRO A N 1
ATOM 1312 C CA . PRO A 1 162 ? 7.589 5.394 -49.673 1.00 59.44 162 PRO A CA 1
ATOM 1313 C C . PRO A 1 162 ? 7.725 6.601 -50.611 1.00 59.44 162 PRO A C 1
ATOM 1315 O O . PRO A 1 162 ? 6.945 7.552 -50.513 1.00 59.44 162 PRO A O 1
ATOM 1318 N N . PHE A 1 163 ? 8.703 6.538 -51.514 1.00 52.31 163 PHE A N 1
ATOM 1319 C CA . PHE A 1 163 ? 8.647 7.231 -52.801 1.00 52.31 163 PHE A CA 1
ATOM 1320 C C . PHE A 1 163 ? 8.018 6.294 -53.832 1.00 52.31 163 PHE A C 1
ATOM 1322 O O . PHE A 1 163 ? 8.303 5.075 -53.747 1.00 52.31 163 PHE A O 1
#

Radius of gyration: 24.57 Å; chains: 1; bounding box: 51×22×81 Å